Protein AF-A0A395SMN8-F1 (afdb_monomer)

Structure (mmCIF, N/CA/C/O backbone):
data_AF-A0A395SMN8-F1
#
_entry.id   AF-A0A395SMN8-F1
#
loop_
_atom_site.group_PDB
_atom_site.id
_atom_site.type_symbol
_atom_site.label_atom_id
_atom_site.label_alt_id
_atom_site.label_comp_id
_atom_site.label_asym_id
_atom_site.label_entity_id
_atom_site.label_seq_id
_atom_site.pdbx_PDB_ins_code
_atom_site.Cartn_x
_atom_site.Cartn_y
_atom_site.Cartn_z
_atom_site.occupancy
_atom_site.B_iso_or_equiv
_atom_site.auth_seq_id
_atom_site.auth_comp_id
_atom_site.auth_asym_id
_atom_site.auth_atom_id
_atom_site.pdbx_PDB_model_num
ATOM 1 N N . MET A 1 1 ? 4.045 -36.535 -7.912 1.00 36.16 1 MET A N 1
ATOM 2 C CA . MET A 1 1 ? 4.679 -37.706 -8.558 1.00 36.16 1 MET A CA 1
ATOM 3 C C . MET A 1 1 ? 6.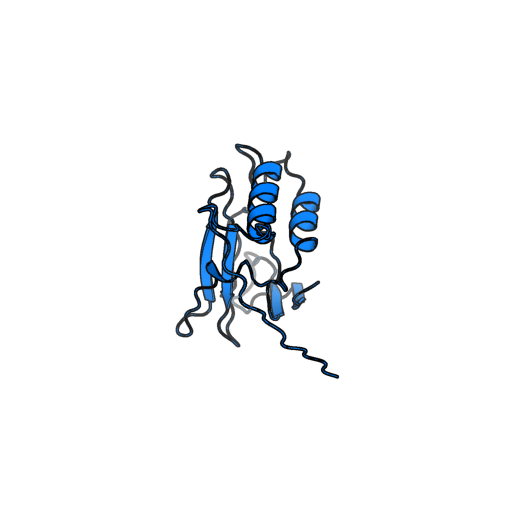012 -37.229 -9.113 1.00 36.16 1 MET A C 1
ATOM 5 O O . MET A 1 1 ? 6.015 -36.260 -9.856 1.00 36.16 1 MET A O 1
ATOM 9 N N . ALA A 1 2 ? 7.117 -37.790 -8.627 1.00 30.45 2 ALA A N 1
ATOM 10 C CA . ALA A 1 2 ? 8.481 -37.320 -8.871 1.00 30.45 2 ALA A CA 1
ATOM 11 C C . ALA A 1 2 ? 9.133 -38.072 -10.036 1.00 30.45 2 ALA A C 1
ATOM 13 O O . ALA A 1 2 ? 8.951 -39.282 -10.121 1.00 30.45 2 ALA A O 1
ATOM 14 N N . ILE A 1 3 ? 9.952 -37.387 -10.841 1.00 33.56 3 ILE A N 1
ATOM 15 C CA . ILE A 1 3 ? 11.075 -37.988 -11.575 1.00 33.56 3 ILE A CA 1
ATOM 16 C C . ILE A 1 3 ? 12.232 -36.983 -11.544 1.00 33.56 3 ILE A C 1
ATOM 18 O O . ILE A 1 3 ? 12.163 -35.923 -12.159 1.00 33.56 3 ILE A O 1
ATOM 22 N N . GLY A 1 4 ? 13.278 -37.319 -10.789 1.00 28.84 4 GLY A N 1
ATOM 23 C CA . GLY A 1 4 ? 14.591 -36.689 -10.869 1.00 28.84 4 GLY A CA 1
ATOM 24 C C . GLY A 1 4 ? 15.522 -37.556 -11.708 1.00 28.84 4 GLY A C 1
ATOM 25 O O . GLY A 1 4 ? 15.478 -38.782 -11.609 1.00 28.84 4 GLY A O 1
ATOM 26 N N . ILE A 1 5 ? 16.371 -36.926 -12.517 1.00 38.44 5 ILE A N 1
ATOM 27 C CA . ILE A 1 5 ? 17.484 -37.593 -13.192 1.00 38.44 5 ILE A CA 1
ATOM 28 C C . ILE A 1 5 ? 18.705 -36.688 -13.025 1.00 38.44 5 ILE A C 1
ATOM 30 O O . ILE A 1 5 ? 18.807 -35.634 -13.646 1.00 38.44 5 ILE A O 1
ATOM 34 N N . PHE A 1 6 ? 19.615 -37.091 -12.138 1.00 39.31 6 PHE A N 1
ATOM 35 C CA . PHE A 1 6 ? 20.973 -36.563 -12.098 1.00 39.31 6 PHE A CA 1
ATOM 36 C C . PHE A 1 6 ? 21.753 -37.163 -13.263 1.00 39.31 6 PHE A C 1
ATOM 38 O O . PHE A 1 6 ? 21.769 -38.381 -13.432 1.00 39.31 6 PHE A O 1
ATOM 45 N N . SER A 1 7 ? 22.445 -36.332 -14.034 1.00 36.44 7 SER A N 1
ATOM 46 C CA . SER A 1 7 ? 23.575 -36.756 -14.861 1.00 36.44 7 SER A CA 1
ATOM 47 C C . SER A 1 7 ? 24.449 -35.541 -15.136 1.00 36.44 7 SER A C 1
ATOM 49 O O . SER A 1 7 ? 24.061 -34.637 -15.865 1.00 36.44 7 SER A O 1
ATOM 51 N N . ASN A 1 8 ? 25.622 -35.520 -14.512 1.00 36.72 8 ASN A N 1
ATOM 52 C CA . ASN A 1 8 ? 26.682 -34.563 -14.786 1.00 36.72 8 ASN A CA 1
ATOM 53 C C . ASN A 1 8 ? 27.813 -35.326 -15.485 1.00 36.72 8 ASN A C 1
ATOM 55 O O . ASN A 1 8 ? 28.261 -36.335 -14.936 1.00 36.72 8 ASN A O 1
ATOM 59 N N . PRO A 1 9 ? 28.335 -34.854 -16.624 1.00 45.59 9 PRO A N 1
ATOM 60 C CA . PRO A 1 9 ? 29.713 -35.115 -16.983 1.00 45.59 9 PRO A CA 1
ATOM 61 C C . PRO A 1 9 ? 30.496 -33.804 -16.903 1.00 45.59 9 PRO A C 1
ATOM 63 O O . PRO A 1 9 ? 30.187 -32.821 -17.574 1.00 45.59 9 PRO A O 1
ATOM 66 N N . ALA A 1 10 ? 31.537 -33.801 -16.073 1.00 42.81 10 ALA A N 1
ATOM 67 C CA . ALA A 1 10 ? 32.547 -32.760 -16.102 1.00 42.81 10 ALA A CA 1
ATOM 68 C C . ALA A 1 10 ? 33.215 -32.751 -17.487 1.00 42.81 10 ALA A C 1
ATOM 70 O O . ALA A 1 10 ? 33.822 -33.743 -17.890 1.00 42.81 10 ALA A O 1
ATOM 71 N N . ILE A 1 11 ? 33.118 -31.628 -18.202 1.00 42.28 11 ILE A N 1
ATOM 72 C CA . ILE A 1 11 ? 33.942 -31.342 -19.377 1.00 42.28 11 ILE A CA 1
ATOM 73 C C . ILE A 1 11 ? 34.798 -30.124 -19.048 1.00 42.28 11 ILE A C 1
ATOM 75 O O . ILE A 1 11 ? 34.302 -29.020 -18.833 1.00 42.28 11 ILE A O 1
ATOM 79 N N . ILE A 1 12 ? 36.105 -30.363 -18.999 1.00 43.50 12 ILE A N 1
ATOM 80 C CA . ILE A 1 12 ? 37.149 -29.345 -18.966 1.00 43.50 12 ILE A CA 1
ATOM 81 C C . ILE A 1 12 ? 37.149 -28.663 -20.337 1.00 43.50 12 ILE A C 1
ATOM 83 O O . ILE A 1 12 ? 37.362 -29.324 -21.352 1.00 43.50 12 ILE A O 1
ATOM 87 N N . SER A 1 13 ? 36.933 -27.350 -20.379 1.00 41.09 13 SER A N 1
ATOM 88 C CA . SER A 1 13 ? 37.191 -26.545 -21.572 1.00 41.09 13 SER A CA 1
ATOM 89 C C . SER A 1 13 ? 37.882 -25.245 -21.177 1.00 41.09 13 SER A C 1
ATOM 91 O O . SER A 1 13 ? 37.365 -24.444 -20.398 1.00 41.09 13 SER A O 1
ATOM 93 N N . HIS A 1 14 ? 39.098 -25.084 -21.694 1.00 47.91 14 HIS A N 1
ATOM 94 C CA . HIS A 1 14 ? 39.869 -23.853 -21.667 1.00 47.91 14 HIS A CA 1
ATOM 95 C C . HIS A 1 14 ? 39.121 -22.758 -22.436 1.00 47.91 14 HIS A C 1
ATOM 97 O O . HIS A 1 14 ? 39.031 -22.836 -23.656 1.00 47.91 14 HIS A O 1
ATOM 103 N N . ASN A 1 15 ? 38.599 -21.757 -21.723 1.00 45.53 15 ASN A N 1
ATOM 104 C CA . ASN A 1 15 ? 38.616 -20.330 -22.074 1.00 45.5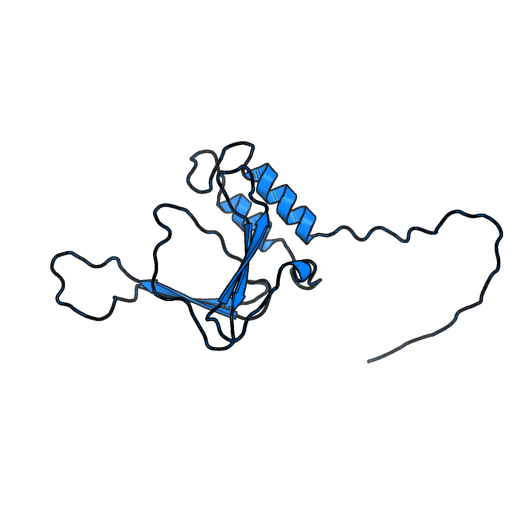3 15 ASN A CA 1
ATOM 105 C C . ASN A 1 15 ? 37.791 -19.556 -21.038 1.00 45.53 15 ASN A C 1
ATOM 107 O O . ASN A 1 15 ? 36.626 -19.859 -20.796 1.00 45.53 15 ASN A O 1
ATOM 111 N N . GLY A 1 16 ? 38.421 -18.572 -20.396 1.00 48.56 16 GLY A N 1
ATOM 112 C CA . GLY A 1 16 ? 37.860 -17.789 -19.295 1.00 48.56 16 GLY A CA 1
ATOM 113 C C . GLY A 1 16 ? 36.789 -16.794 -19.735 1.00 48.56 16 GLY A C 1
ATOM 114 O O . GLY A 1 16 ? 37.030 -15.592 -19.732 1.00 48.56 16 GLY A O 1
ATOM 115 N N . ILE A 1 17 ? 35.598 -17.290 -20.061 1.00 50.06 17 ILE A N 1
ATOM 116 C CA . ILE A 1 17 ? 34.372 -16.490 -20.079 1.00 50.06 17 ILE A CA 1
ATOM 117 C C . ILE A 1 17 ? 33.444 -17.103 -19.027 1.00 50.06 17 ILE A C 1
ATOM 119 O O . ILE A 1 17 ? 33.047 -18.259 -19.186 1.00 50.06 17 ILE A O 1
ATOM 123 N N . PRO A 1 18 ? 33.114 -16.394 -17.931 1.00 46.94 18 PRO A N 1
ATOM 124 C CA . PRO A 1 18 ? 32.121 -16.894 -16.997 1.00 46.94 18 PRO A CA 1
ATOM 125 C C . PRO A 1 18 ? 30.799 -17.061 -17.749 1.00 46.94 18 PRO A C 1
ATOM 127 O O . PRO A 1 18 ? 30.289 -16.120 -18.356 1.00 46.94 18 PRO A O 1
ATOM 130 N N . ASN A 1 19 ? 30.272 -18.283 -17.731 1.00 47.91 19 ASN A N 1
ATOM 131 C CA . ASN A 1 19 ? 28.942 -18.604 -18.221 1.00 47.91 19 ASN A CA 1
ATOM 132 C C . ASN A 1 19 ? 27.933 -17.897 -17.308 1.00 47.91 19 ASN A C 1
ATOM 134 O O . ASN A 1 19 ? 27.527 -18.434 -16.276 1.00 47.91 19 ASN A O 1
ATOM 138 N N . VAL A 1 20 ? 27.602 -16.649 -17.640 1.00 54.31 20 VAL A N 1
ATOM 139 C CA . VAL A 1 20 ? 26.485 -15.940 -17.027 1.00 54.31 20 VAL A CA 1
ATOM 140 C C . VAL A 1 20 ? 25.240 -16.641 -17.553 1.00 54.31 20 VAL A C 1
ATOM 142 O O . VAL A 1 20 ? 24.790 -16.378 -18.668 1.00 54.31 20 VAL A O 1
ATOM 145 N N . GLY A 1 21 ? 24.733 -17.600 -16.771 1.00 52.22 21 GLY A N 1
ATOM 146 C CA . GLY A 1 21 ? 23.423 -18.198 -17.008 1.00 52.22 21 GLY A CA 1
ATOM 147 C C . GLY A 1 21 ? 22.375 -17.096 -17.209 1.00 52.22 21 GLY A C 1
ATOM 148 O O . GLY A 1 21 ? 22.597 -15.966 -16.765 1.00 52.22 21 GLY A O 1
ATOM 149 N N . PRO A 1 22 ? 21.261 -17.375 -17.906 1.00 52.56 22 PRO A N 1
ATOM 150 C CA . PRO A 1 22 ? 20.279 -16.350 -18.236 1.00 52.56 22 PRO A CA 1
ATOM 151 C C . PRO A 1 22 ? 19.918 -15.551 -16.981 1.00 52.56 22 PRO A C 1
ATOM 153 O O . PRO A 1 22 ? 19.458 -16.119 -15.992 1.00 52.56 22 PRO A O 1
ATOM 156 N N . CYS A 1 23 ? 20.177 -14.241 -17.029 1.00 56.69 23 CYS A N 1
ATOM 157 C CA . CYS A 1 23 ? 19.696 -13.269 -16.057 1.00 56.69 23 CYS A CA 1
ATOM 158 C C . CYS A 1 23 ? 18.174 -13.432 -15.996 1.00 56.69 23 CYS A C 1
ATOM 160 O O . CYS A 1 23 ? 17.459 -12.989 -16.898 1.00 56.69 23 CYS A O 1
ATOM 162 N N . GLN A 1 24 ? 17.674 -14.162 -14.996 1.00 62.31 24 GLN A N 1
ATOM 163 C CA . GLN A 1 24 ? 16.249 -14.169 -14.713 1.00 62.31 24 GLN A CA 1
ATOM 164 C C . GLN A 1 24 ? 15.885 -12.728 -14.376 1.00 62.31 24 GLN A C 1
ATOM 166 O O . GLN A 1 24 ? 16.414 -12.167 -13.417 1.00 62.31 24 GLN A O 1
ATOM 171 N N . ARG A 1 25 ? 15.032 -12.117 -15.203 1.00 78.12 25 ARG A N 1
ATOM 172 C CA . ARG A 1 25 ? 14.534 -10.774 -14.920 1.00 78.12 25 ARG A CA 1
ATOM 173 C C . ARG A 1 25 ? 13.797 -10.803 -13.591 1.00 78.12 25 ARG A C 1
ATOM 175 O O . ARG A 1 25 ? 12.966 -11.679 -13.348 1.00 78.12 25 ARG A O 1
ATOM 182 N N . ASP A 1 26 ? 14.131 -9.837 -12.756 1.00 90.94 26 ASP A N 1
ATOM 183 C CA . ASP A 1 26 ? 13.427 -9.577 -11.519 1.00 90.94 26 ASP A CA 1
ATOM 184 C C . ASP A 1 26 ? 12.109 -8.863 -11.849 1.00 90.94 26 ASP A C 1
ATOM 186 O O . ASP A 1 26 ? 12.091 -7.678 -12.179 1.00 90.94 26 ASP A O 1
ATOM 190 N N . ARG A 1 27 ? 11.014 -9.623 -11.851 1.00 94.00 27 ARG A N 1
ATOM 191 C CA . ARG A 1 27 ? 9.650 -9.170 -12.130 1.00 94.00 27 ARG A CA 1
ATOM 192 C C . ARG A 1 27 ? 9.163 -8.187 -11.071 1.00 94.00 27 ARG A C 1
ATOM 194 O O . ARG A 1 27 ? 8.330 -7.341 -11.392 1.00 94.00 27 ARG A O 1
ATOM 201 N N . PHE A 1 28 ? 9.663 -8.284 -9.836 1.00 96.19 28 PHE A N 1
ATOM 202 C CA . PHE A 1 28 ? 9.347 -7.301 -8.806 1.00 96.19 28 PHE A CA 1
ATOM 203 C C . PHE A 1 28 ? 9.992 -5.958 -9.135 1.00 96.19 28 PHE A C 1
ATOM 205 O O . PHE A 1 28 ? 9.302 -4.947 -9.153 1.00 96.19 28 PHE A O 1
ATOM 212 N N . GLU A 1 29 ? 11.281 -5.945 -9.472 1.00 95.56 29 GLU A N 1
ATOM 213 C CA . GLU A 1 29 ? 11.963 -4.710 -9.889 1.00 95.56 29 GLU A CA 1
ATOM 214 C C . GLU A 1 29 ? 11.345 -4.131 -11.173 1.00 95.56 29 GLU A C 1
ATOM 216 O O . GLU A 1 29 ? 11.180 -2.919 -11.296 1.00 95.56 29 GLU A O 1
ATOM 221 N N . GLU A 1 30 ? 10.920 -4.983 -12.114 1.00 95.88 30 GLU A N 1
ATOM 222 C CA . GLU A 1 30 ? 10.170 -4.542 -13.296 1.00 95.88 30 GLU A CA 1
ATOM 223 C C . GLU A 1 30 ? 8.855 -3.846 -12.909 1.00 95.88 30 GLU A C 1
ATOM 225 O O . GLU A 1 30 ? 8.540 -2.787 -13.455 1.00 95.88 30 GLU A O 1
ATOM 230 N N . LEU A 1 31 ? 8.104 -4.386 -11.940 1.00 96.25 31 LEU A N 1
ATOM 231 C CA . LEU A 1 31 ? 6.912 -3.727 -11.404 1.00 96.25 31 LEU A CA 1
ATOM 232 C C . LEU A 1 31 ? 7.253 -2.363 -10.786 1.00 96.25 31 LEU A C 1
ATOM 234 O O . LEU A 1 31 ? 6.561 -1.389 -11.075 1.00 96.25 31 LEU A O 1
ATOM 238 N N . VAL A 1 32 ? 8.305 -2.282 -9.962 1.00 96.00 32 VAL A N 1
ATOM 239 C CA . VAL A 1 32 ? 8.741 -1.030 -9.314 1.00 96.00 32 VAL A CA 1
ATOM 240 C C . VAL A 1 32 ? 9.001 0.051 -10.366 1.00 96.00 32 VAL A C 1
ATOM 242 O O . VAL A 1 32 ? 8.467 1.157 -10.261 1.00 96.00 32 VAL A O 1
ATOM 245 N N . VAL A 1 33 ? 9.756 -0.283 -11.419 1.00 95.56 33 VAL A N 1
ATOM 246 C CA . VAL A 1 33 ? 10.050 0.640 -12.527 1.00 95.56 33 VAL A CA 1
ATOM 247 C C . VAL A 1 33 ? 8.769 1.062 -13.245 1.00 95.56 33 VAL A C 1
ATOM 249 O O . VAL A 1 33 ? 8.544 2.253 -13.440 1.00 95.56 33 VAL A O 1
ATOM 252 N N . ARG A 1 34 ? 7.879 0.118 -13.576 1.00 95.88 34 ARG A N 1
ATOM 253 C CA . ARG A 1 34 ? 6.623 0.430 -14.278 1.00 95.88 34 ARG A CA 1
ATOM 254 C C . ARG A 1 34 ? 5.688 1.323 -13.465 1.00 95.88 34 ARG A C 1
ATOM 256 O O . ARG A 1 34 ? 5.049 2.196 -14.045 1.00 95.88 34 ARG A O 1
ATOM 263 N N . LEU A 1 35 ? 5.606 1.125 -12.148 1.00 95.38 35 LEU A N 1
ATOM 264 C CA . LEU A 1 35 ? 4.829 1.993 -11.257 1.00 95.38 35 LEU A CA 1
ATOM 265 C C . LEU A 1 35 ? 5.406 3.412 -11.234 1.00 95.38 35 LEU A C 1
ATOM 267 O O . LEU A 1 35 ? 4.658 4.383 -11.321 1.00 95.38 35 LEU A O 1
ATOM 271 N N . LYS A 1 36 ? 6.734 3.540 -11.161 1.00 93.50 36 LYS A N 1
ATOM 272 C CA . LYS A 1 36 ? 7.419 4.836 -11.186 1.00 93.50 36 LYS A CA 1
ATOM 273 C C . LYS A 1 36 ? 7.213 5.573 -12.507 1.00 93.50 36 LYS A C 1
ATOM 275 O O . LYS A 1 36 ? 6.908 6.762 -12.488 1.00 93.50 36 LYS A O 1
ATOM 280 N N . ASP A 1 37 ? 7.324 4.868 -13.628 1.00 93.75 37 ASP A N 1
ATOM 281 C CA . ASP A 1 37 ? 7.091 5.436 -14.957 1.00 93.75 37 ASP A CA 1
ATOM 282 C C . ASP A 1 37 ? 5.638 5.901 -15.121 1.00 93.75 37 ASP A C 1
ATOM 284 O O . ASP A 1 37 ? 5.396 6.998 -15.623 1.00 93.75 37 ASP A O 1
ATOM 288 N N . ALA A 1 38 ? 4.674 5.107 -14.645 1.00 93.38 38 ALA A N 1
ATOM 289 C CA . ALA A 1 38 ? 3.252 5.450 -14.679 1.00 93.38 38 ALA A CA 1
ATOM 290 C C . ALA A 1 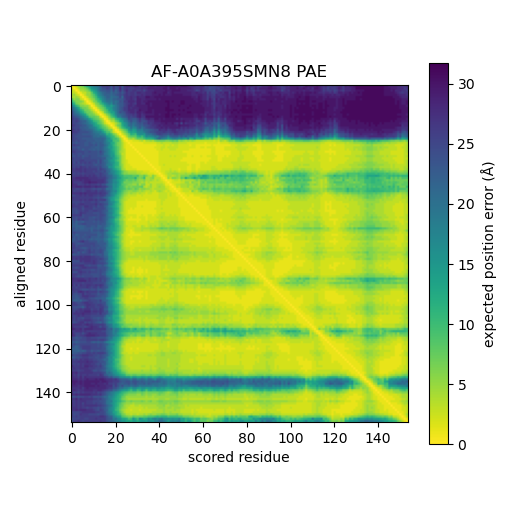38 ? 2.908 6.675 -13.812 1.00 93.38 38 ALA A C 1
ATOM 292 O O . ALA A 1 38 ? 2.040 7.461 -14.178 1.00 93.38 38 ALA A O 1
ATOM 293 N N . LEU A 1 39 ? 3.607 6.864 -12.689 1.00 92.94 39 LEU A N 1
ATOM 294 C CA . LEU A 1 39 ? 3.484 8.052 -11.835 1.00 92.94 39 LEU A CA 1
ATOM 295 C C . LEU A 1 39 ? 4.253 9.269 -12.377 1.00 92.94 39 LEU A C 1
ATOM 297 O O . LEU A 1 39 ? 4.106 10.378 -11.860 1.00 92.94 39 LEU A O 1
ATOM 301 N N . GLY A 1 40 ? 5.098 9.083 -13.390 1.00 90.94 40 GLY A N 1
ATOM 302 C CA . GLY A 1 40 ? 5.869 10.155 -14.002 1.00 90.94 40 GLY A CA 1
ATOM 303 C C . GLY A 1 40 ? 6.809 10.888 -13.027 1.00 90.94 40 GLY A C 1
ATOM 304 O O . GLY A 1 40 ? 7.077 10.436 -11.912 1.00 90.94 40 GLY A O 1
ATOM 305 N N . PRO A 1 41 ? 7.349 12.051 -13.424 1.00 88.06 41 PRO A N 1
ATOM 306 C CA . PRO A 1 41 ? 8.382 12.753 -12.660 1.00 88.06 41 PRO A CA 1
ATOM 307 C C . PRO A 1 41 ? 7.862 13.520 -11.436 1.00 88.06 41 PRO A C 1
ATOM 309 O O . PRO A 1 41 ? 8.665 13.927 -10.599 1.00 88.06 41 PRO A O 1
ATOM 312 N N . SER A 1 42 ? 6.554 13.773 -11.333 1.00 83.44 42 SER A N 1
ATOM 313 C CA . SER A 1 42 ? 6.011 14.662 -10.297 1.00 83.44 42 SER A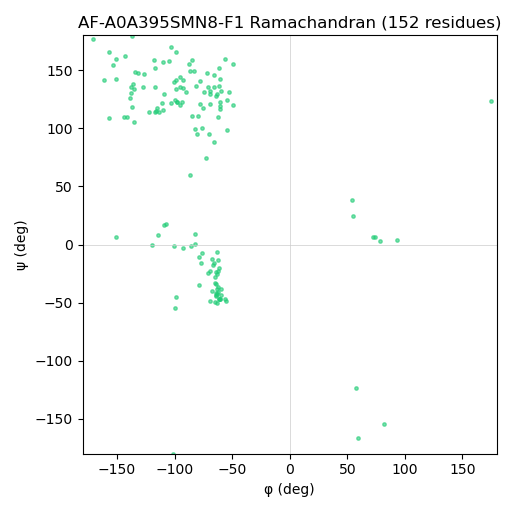 CA 1
ATOM 314 C C . SER A 1 42 ? 4.590 14.343 -9.839 1.00 83.44 42 SER A C 1
ATOM 316 O O . SER A 1 42 ? 4.030 15.130 -9.069 1.00 83.44 42 SER A O 1
ATOM 318 N N . SER A 1 43 ? 3.990 13.244 -10.294 1.00 86.00 43 SER A N 1
ATOM 319 C CA . SER A 1 43 ? 2.587 12.950 -10.007 1.00 86.00 43 SER A CA 1
ATOM 320 C C . SER A 1 43 ? 2.466 12.037 -8.785 1.00 86.00 43 SER A C 1
ATOM 322 O O . SER A 1 43 ? 3.238 11.096 -8.593 1.00 86.00 43 SER A O 1
ATOM 324 N N . GLY A 1 44 ? 1.532 12.367 -7.897 1.00 86.38 44 GLY A N 1
ATOM 325 C CA . GLY A 1 44 ? 1.146 11.518 -6.774 1.00 86.38 44 GLY A CA 1
ATOM 326 C C . GLY A 1 44 ? -0.177 10.828 -7.082 1.00 86.38 44 GLY A C 1
ATOM 327 O O . GLY A 1 44 ? -0.875 11.206 -8.014 1.00 86.38 44 GLY A O 1
ATOM 328 N N . LEU A 1 45 ? -0.582 9.865 -6.256 1.00 84.81 45 LEU A N 1
ATOM 329 C CA . LEU A 1 45 ? -1.845 9.140 -6.462 1.00 84.81 45 LEU A CA 1
ATOM 330 C C . LEU A 1 45 ? -3.108 10.028 -6.386 1.00 84.81 45 LEU A C 1
ATOM 332 O O . LEU A 1 45 ? -4.187 9.580 -6.745 1.00 84.81 45 LEU A O 1
ATOM 336 N N . THR A 1 46 ? -2.998 11.263 -5.886 1.00 83.62 46 THR A N 1
ATOM 337 C CA . THR A 1 46 ? -4.080 12.267 -5.862 1.00 83.62 46 THR A CA 1
ATOM 338 C C . THR A 1 46 ? -4.076 13.190 -7.081 1.00 83.62 46 THR A C 1
ATOM 340 O O . THR A 1 46 ? -4.888 14.109 -7.136 1.00 83.62 46 THR A O 1
ATOM 343 N N . SER A 1 47 ? -3.103 13.059 -7.982 1.00 84.81 47 SER A N 1
ATOM 344 C CA . SER A 1 47 ? -2.966 13.960 -9.122 1.00 84.81 47 SER A CA 1
ATOM 345 C C . SER A 1 47 ? -3.975 13.606 -10.219 1.00 84.81 47 SER A C 1
ATOM 347 O O . SER A 1 47 ? -4.214 12.433 -10.485 1.00 84.81 47 SER A O 1
ATOM 349 N N . GLU A 1 48 ? -4.558 14.621 -10.866 1.00 85.12 48 GLU A N 1
ATOM 350 C CA . GLU A 1 48 ? -5.601 14.443 -11.894 1.00 85.12 48 GLU A CA 1
ATOM 351 C C . GLU A 1 48 ? -5.108 13.696 -13.144 1.00 85.12 48 GLU A C 1
ATOM 353 O O . GLU A 1 48 ? -5.903 13.101 -13.865 1.00 85.12 48 GLU A O 1
ATOM 358 N N . ASP A 1 49 ? -3.801 13.730 -13.403 1.00 84.19 49 ASP A N 1
ATOM 359 C CA . ASP A 1 49 ? -3.136 13.068 -14.526 1.00 84.19 49 ASP A CA 1
ATOM 360 C C . ASP A 1 49 ? -2.758 11.605 -14.245 1.00 84.19 49 ASP A C 1
ATOM 362 O O . ASP A 1 49 ? -2.213 10.940 -15.126 1.00 84.19 49 ASP A O 1
ATOM 366 N N . VAL A 1 50 ? -3.035 11.091 -13.041 1.00 88.75 50 VAL A N 1
ATOM 367 C CA . VAL A 1 50 ? -2.713 9.711 -12.666 1.00 88.75 50 VAL A CA 1
ATOM 368 C C . VAL A 1 50 ? -3.910 8.795 -12.880 1.00 88.75 50 VAL A C 1
ATOM 370 O O . VAL A 1 50 ? -4.956 8.938 -12.251 1.00 88.75 50 VAL A O 1
ATOM 373 N N . ASP A 1 51 ? -3.710 7.790 -13.729 1.00 91.00 51 ASP A N 1
ATOM 374 C CA . ASP A 1 51 ? -4.649 6.690 -13.922 1.00 91.00 51 ASP A CA 1
ATOM 375 C C . ASP A 1 51 ? -4.471 5.645 -12.805 1.00 91.00 51 ASP A C 1
ATOM 377 O O . ASP A 1 51 ? -3.592 4.777 -12.849 1.00 91.00 51 ASP A O 1
ATOM 381 N N . VAL A 1 52 ? -5.292 5.769 -11.759 1.00 91.25 52 VAL A N 1
ATOM 382 C CA . VAL A 1 52 ? -5.279 4.865 -10.598 1.00 91.25 52 VAL A CA 1
ATOM 383 C C . VAL A 1 52 ? -5.666 3.437 -10.996 1.00 91.25 52 VAL A C 1
ATOM 385 O O . VAL A 1 52 ? -5.090 2.491 -10.455 1.00 91.25 52 VAL A O 1
ATOM 388 N N . ASP A 1 53 ? -6.564 3.270 -11.970 1.00 92.56 53 ASP A N 1
ATOM 389 C CA . ASP A 1 53 ? -6.992 1.953 -12.451 1.00 92.56 53 ASP A CA 1
ATOM 390 C C . ASP A 1 53 ? -5.837 1.245 -13.173 1.00 92.56 53 ASP A C 1
ATOM 392 O O . ASP A 1 53 ? -5.605 0.052 -12.971 1.00 92.56 53 ASP A O 1
ATOM 396 N N . TYR A 1 54 ? -5.045 1.978 -13.960 1.00 94.94 54 TYR A N 1
ATOM 397 C CA . TYR A 1 54 ? -3.841 1.430 -14.585 1.00 94.94 54 TYR A CA 1
ATOM 398 C C . TYR A 1 54 ? -2.786 1.009 -13.552 1.00 94.94 54 TYR A C 1
ATOM 400 O O . TYR A 1 54 ? -2.196 -0.067 -13.669 1.00 94.94 54 TYR A O 1
ATOM 408 N N . LEU A 1 55 ? -2.561 1.809 -12.504 1.00 94.94 55 LEU A N 1
ATOM 409 C CA . LEU A 1 55 ? -1.651 1.434 -11.412 1.00 94.94 55 LEU A CA 1
ATOM 410 C C . LEU A 1 55 ? -2.134 0.181 -10.676 1.00 94.94 55 LEU A C 1
ATOM 412 O O . LEU A 1 55 ? -1.328 -0.702 -10.369 1.00 94.94 55 LEU A O 1
ATOM 416 N N . GLN A 1 56 ? -3.441 0.076 -10.434 1.00 94.06 56 GLN A N 1
ATOM 417 C CA . GLN A 1 56 ? -4.047 -1.117 -9.857 1.00 94.06 56 GLN A CA 1
ATOM 418 C C . GLN A 1 56 ? -3.814 -2.341 -10.756 1.00 94.06 56 GLN A C 1
ATOM 420 O O . GLN A 1 56 ? -3.321 -3.356 -10.268 1.00 94.06 56 GLN A O 1
ATOM 425 N N . GLN A 1 57 ? -4.032 -2.228 -12.071 1.00 95.69 57 GLN A N 1
ATOM 426 C CA . GLN A 1 57 ? -3.765 -3.310 -13.030 1.00 95.69 57 GLN A CA 1
ATOM 427 C C . GLN A 1 57 ? -2.293 -3.747 -13.048 1.00 95.69 57 GLN A C 1
ATOM 429 O O . GLN A 1 57 ? -2.001 -4.940 -13.169 1.00 95.69 57 GLN A O 1
ATOM 434 N N . LEU A 1 58 ? -1.347 -2.806 -12.917 1.00 96.06 58 LEU A N 1
ATOM 435 C CA . LEU A 1 58 ? 0.078 -3.130 -12.796 1.00 96.06 58 LEU A CA 1
ATOM 436 C C . LEU A 1 58 ? 0.350 -3.979 -11.552 1.00 96.06 58 LEU A C 1
ATOM 438 O O . LEU A 1 58 ? 1.045 -4.992 -11.643 1.00 96.06 58 LEU A O 1
ATOM 442 N N . MET A 1 59 ? -0.204 -3.583 -10.402 1.00 95.19 59 MET A N 1
ATOM 443 C CA . MET A 1 59 ? -0.060 -4.339 -9.159 1.00 95.19 59 MET A CA 1
ATOM 444 C C . MET A 1 59 ? -0.734 -5.713 -9.270 1.00 95.19 59 MET A C 1
ATOM 446 O O . MET A 1 59 ? -0.107 -6.731 -8.977 1.00 95.19 59 MET A O 1
ATOM 450 N N . GLU A 1 60 ? -1.981 -5.786 -9.729 1.00 93.62 60 GLU A N 1
ATOM 451 C CA . GLU A 1 60 ? -2.729 -7.037 -9.911 1.00 93.62 60 GLU A CA 1
ATOM 452 C C . GLU A 1 60 ? -1.988 -8.020 -10.827 1.00 93.62 60 GLU A C 1
ATOM 454 O O . GLU A 1 60 ? -1.784 -9.172 -10.440 1.00 93.62 60 GLU A O 1
ATOM 459 N N . GLY A 1 61 ? -1.480 -7.549 -11.970 1.00 93.81 61 GLY A N 1
ATOM 460 C CA . GLY A 1 61 ? -0.768 -8.365 -12.958 1.00 93.81 61 GLY A CA 1
ATOM 461 C C . GLY A 1 61 ? 0.593 -8.911 -12.507 1.00 93.81 61 GLY A C 1
ATOM 462 O O . GLY A 1 61 ? 1.156 -9.787 -13.174 1.00 93.81 61 GLY A O 1
ATOM 463 N N . TYR A 1 62 ? 1.140 -8.427 -11.390 1.00 94.44 62 TYR A N 1
ATOM 464 C CA . TYR A 1 62 ? 2.343 -8.998 -10.797 1.00 94.44 62 TYR A CA 1
ATOM 465 C C . TYR A 1 62 ? 2.033 -10.288 -10.024 1.00 94.44 62 TYR A C 1
ATOM 467 O O . TYR A 1 62 ? 1.277 -10.303 -9.050 1.00 94.44 62 TYR A O 1
ATOM 475 N N . ASP A 1 63 ? 2.678 -11.373 -10.446 1.00 93.19 63 ASP A N 1
ATOM 476 C CA . ASP A 1 63 ? 2.638 -12.679 -9.795 1.00 93.19 63 ASP A CA 1
ATOM 477 C C . ASP A 1 63 ? 3.686 -12.735 -8.679 1.00 93.19 63 ASP A C 1
ATOM 479 O O . ASP A 1 63 ? 4.885 -12.765 -8.941 1.00 93.19 63 ASP A O 1
ATOM 483 N N . SER A 1 64 ? 3.224 -12.758 -7.429 1.00 93.50 64 SER A N 1
ATOM 484 C CA . SER A 1 64 ? 4.085 -12.716 -6.245 1.00 93.50 64 SER A CA 1
ATOM 485 C C . SER A 1 64 ? 4.684 -14.071 -5.847 1.00 93.50 64 SER A C 1
ATOM 487 O O . SER A 1 64 ? 5.403 -14.138 -4.842 1.00 93.50 64 SER A O 1
ATOM 489 N N . SER A 1 65 ? 4.397 -15.148 -6.592 1.00 91.38 65 SER A N 1
ATOM 490 C CA . SER A 1 65 ? 4.782 -16.521 -6.229 1.00 91.38 65 SER A CA 1
ATOM 491 C C . SER A 1 65 ? 6.287 -16.797 -6.305 1.00 91.38 65 SER A C 1
ATOM 493 O O . SER A 1 65 ? 6.786 -17.677 -5.598 1.00 91.38 65 SER A O 1
ATOM 495 N N . ASP A 1 66 ? 7.030 -16.017 -7.094 1.00 90.12 66 ASP A N 1
ATOM 496 C CA . ASP A 1 66 ? 8.491 -16.114 -7.201 1.00 90.12 66 ASP A CA 1
ATOM 497 C C . ASP A 1 66 ? 9.242 -15.508 -5.997 1.00 90.12 66 ASP A C 1
ATOM 499 O O . ASP A 1 66 ? 10.451 -15.697 -5.859 1.00 90.12 66 ASP A O 1
ATOM 503 N N . ASN A 1 67 ? 8.522 -14.844 -5.082 1.00 93.06 67 ASN A N 1
ATOM 504 C CA . ASN A 1 67 ? 9.037 -14.228 -3.856 1.00 93.06 67 ASN A CA 1
ATOM 505 C C . ASN A 1 67 ? 10.181 -13.220 -4.066 1.00 93.06 67 ASN A C 1
ATOM 507 O O . ASN A 1 67 ? 10.951 -12.970 -3.132 1.00 93.06 67 ASN A O 1
ATOM 511 N N . GLN A 1 68 ? 10.304 -12.595 -5.239 1.00 95.12 68 GLN A N 1
ATOM 512 C CA . GLN A 1 68 ? 11.385 -11.631 -5.495 1.00 95.12 68 GLN A CA 1
ATOM 513 C C . GLN A 1 68 ? 11.316 -10.390 -4.579 1.00 95.12 68 GLN A C 1
ATOM 515 O O . GLN A 1 68 ? 12.347 -9.828 -4.201 1.00 95.12 68 GLN A O 1
ATOM 520 N N . TRP A 1 69 ? 10.117 -10.068 -4.083 1.00 96.50 69 TRP A N 1
ATOM 521 C CA . TRP A 1 69 ? 9.841 -9.049 -3.061 1.00 96.50 69 TRP A CA 1
ATOM 522 C C . TRP A 1 69 ? 10.424 -9.361 -1.667 1.00 96.50 69 TRP A C 1
ATOM 524 O O . TRP A 1 69 ? 10.519 -8.471 -0.820 1.00 96.50 69 TRP A O 1
ATOM 534 N N . SER A 1 70 ? 10.827 -10.609 -1.393 1.00 96.56 70 SER A N 1
ATOM 535 C CA . SER A 1 70 ? 11.236 -11.059 -0.049 1.00 96.56 70 SER A CA 1
ATOM 536 C C . SER A 1 70 ? 12.458 -10.336 0.521 1.00 96.56 70 SER A C 1
ATOM 538 O O . SER A 1 70 ? 12.591 -10.250 1.742 1.00 96.56 70 SER A O 1
ATOM 540 N N . ARG A 1 71 ? 13.314 -9.744 -0.324 1.00 96.75 71 ARG A N 1
ATOM 541 C CA . ARG A 1 71 ? 14.466 -8.939 0.124 1.00 96.75 71 ARG A CA 1
ATOM 542 C C . ARG A 1 71 ? 14.067 -7.706 0.946 1.00 96.75 71 ARG A C 1
ATOM 544 O O . ARG A 1 71 ? 14.894 -7.193 1.686 1.00 96.75 71 ARG A O 1
ATOM 551 N N . TYR A 1 72 ? 12.816 -7.258 0.828 1.00 98.06 72 TYR A N 1
ATOM 552 C CA . TYR A 1 72 ? 12.246 -6.142 1.587 1.00 98.06 72 TYR A CA 1
ATOM 553 C C . TYR A 1 72 ? 11.383 -6.606 2.773 1.00 98.06 72 TYR A C 1
ATOM 555 O O . TYR A 1 72 ? 10.841 -5.784 3.507 1.00 98.06 72 TYR A O 1
ATOM 563 N N . ALA A 1 73 ? 11.217 -7.915 2.982 1.00 97.50 73 ALA A N 1
ATOM 564 C CA . ALA A 1 73 ? 10.288 -8.474 3.961 1.00 97.50 73 ALA A CA 1
ATOM 565 C C . ALA A 1 73 ? 10.905 -8.596 5.369 1.00 97.50 73 ALA A C 1
ATOM 567 O O . ALA A 1 73 ? 10.976 -9.683 5.946 1.00 97.50 73 ALA A O 1
ATOM 568 N N . PHE A 1 74 ? 11.335 -7.475 5.952 1.00 97.88 74 PHE A N 1
ATOM 569 C CA . PHE A 1 74 ? 11.903 -7.458 7.303 1.00 97.88 74 PHE A CA 1
ATOM 570 C C . PHE A 1 74 ? 10.796 -7.433 8.364 1.00 97.88 74 PHE A C 1
ATOM 572 O O . PHE A 1 74 ? 10.212 -6.389 8.645 1.00 97.88 74 PHE A O 1
ATOM 579 N N . GLY A 1 75 ? 10.478 -8.589 8.947 1.00 97.00 75 GLY A N 1
ATOM 580 C CA . GLY A 1 75 ? 9.480 -8.718 10.015 1.00 97.00 75 GLY A CA 1
ATOM 581 C C . GLY A 1 75 ? 10.044 -8.497 11.424 1.00 97.00 75 GLY A C 1
ATOM 582 O O . GLY A 1 75 ? 11.222 -8.731 11.678 1.00 97.00 75 GLY A O 1
ATOM 583 N N . ASP A 1 76 ? 9.172 -8.102 12.356 1.00 96.94 76 ASP A N 1
ATOM 584 C CA . ASP A 1 76 ? 9.467 -8.002 13.792 1.00 96.94 76 ASP A CA 1
ATOM 585 C C . ASP A 1 76 ? 8.229 -8.414 14.604 1.00 96.94 76 ASP A C 1
ATOM 587 O O . ASP A 1 76 ? 7.229 -7.690 14.659 1.00 96.94 76 ASP A O 1
ATOM 591 N N . SER A 1 77 ? 8.302 -9.576 15.261 1.00 94.69 77 SER A N 1
ATOM 592 C CA . SER A 1 77 ? 7.187 -10.160 16.017 1.00 94.69 77 SER A CA 1
ATOM 593 C C . SER A 1 77 ? 6.789 -9.358 17.259 1.00 94.69 77 SER A C 1
ATOM 595 O O . SER A 1 77 ? 5.683 -9.536 17.780 1.00 94.69 77 SER A O 1
ATOM 597 N N . SER A 1 78 ? 7.652 -8.464 17.752 1.00 95.56 78 SER A N 1
ATOM 598 C CA . SER A 1 78 ? 7.314 -7.575 18.869 1.00 95.56 78 SER A CA 1
ATOM 599 C C . SER A 1 78 ? 6.302 -6.498 18.454 1.00 95.56 78 SER A C 1
ATOM 601 O O . SER A 1 78 ? 5.493 -6.051 19.269 1.00 95.56 78 SER A O 1
ATOM 603 N N . ARG A 1 79 ? 6.246 -6.154 17.162 1.00 95.50 79 ARG A N 1
ATOM 604 C CA . ARG A 1 79 ? 5.395 -5.093 16.604 1.00 95.50 79 ARG A CA 1
ATOM 605 C C . ARG A 1 79 ? 4.114 -5.653 15.984 1.00 95.50 79 ARG A C 1
ATOM 607 O O . ARG A 1 79 ? 3.988 -6.862 15.781 1.00 95.50 79 ARG A O 1
ATOM 614 N N . GLY A 1 80 ? 3.138 -4.777 15.722 1.00 96.31 80 GLY A N 1
ATOM 615 C CA . GLY A 1 80 ? 1.936 -5.107 14.939 1.00 96.31 80 GLY A CA 1
ATOM 616 C C . GLY A 1 80 ? 2.297 -5.480 13.502 1.00 96.31 80 GLY A C 1
ATOM 617 O O . GLY A 1 80 ? 1.933 -6.544 13.013 1.00 96.31 80 GLY A O 1
ATOM 618 N N . TYR A 1 81 ? 3.089 -4.613 12.877 1.00 97.94 81 TYR A N 1
ATOM 619 C CA . TYR A 1 81 ? 3.661 -4.792 11.552 1.00 97.94 81 TYR A CA 1
ATOM 620 C C . TYR A 1 81 ? 4.916 -3.921 11.394 1.00 97.94 81 TYR A C 1
ATOM 622 O O . TYR A 1 81 ? 5.155 -3.003 12.191 1.00 97.94 81 TYR A O 1
ATOM 630 N N . THR A 1 82 ? 5.711 -4.193 10.363 1.00 98.06 82 THR A N 1
ATOM 631 C CA . THR A 1 82 ? 6.824 -3.342 9.915 1.00 98.06 82 THR A CA 1
ATOM 632 C C . THR A 1 82 ? 6.499 -2.689 8.574 1.00 98.06 82 THR A C 1
ATOM 634 O O . THR A 1 82 ? 5.653 -3.174 7.826 1.00 98.06 82 THR A O 1
ATOM 637 N N . ARG A 1 83 ? 7.162 -1.567 8.276 1.00 98.06 83 ARG A N 1
ATOM 638 C CA . ARG A 1 83 ? 7.049 -0.825 7.013 1.00 98.06 83 ARG A CA 1
ATOM 639 C C . ARG A 1 83 ? 8.442 -0.736 6.411 1.00 98.06 83 ARG A C 1
ATOM 641 O O . ARG A 1 83 ? 9.307 -0.100 7.007 1.00 98.06 83 ARG A O 1
ATOM 648 N N . ASN A 1 84 ? 8.648 -1.376 5.271 1.00 98.25 84 ASN A N 1
ATOM 649 C CA . ASN A 1 84 ? 9.963 -1.523 4.661 1.00 98.25 84 ASN A CA 1
ATOM 650 C C . ASN A 1 84 ? 9.965 -0.778 3.331 1.00 98.25 84 ASN A C 1
ATOM 652 O O . ASN A 1 84 ? 9.161 -1.091 2.454 1.00 98.25 84 ASN A O 1
ATOM 656 N N . LEU A 1 85 ? 10.813 0.243 3.215 1.00 97.69 85 LEU A N 1
ATOM 657 C CA . LEU A 1 85 ? 10.907 1.065 2.012 1.00 97.69 85 LEU A CA 1
ATOM 658 C C . LEU A 1 85 ? 11.504 0.253 0.859 1.00 97.69 85 LEU A C 1
ATOM 660 O O . LEU A 1 85 ? 12.547 -0.376 1.029 1.00 97.69 85 LEU A O 1
ATOM 664 N N . VAL A 1 86 ? 10.824 0.280 -0.286 1.00 97.31 86 VAL A N 1
ATOM 665 C CA . VAL A 1 86 ? 11.293 -0.308 -1.546 1.00 97.31 86 VAL A CA 1
ATOM 666 C C . VAL A 1 86 ? 11.870 0.787 -2.436 1.00 97.31 86 VAL A C 1
ATOM 668 O O . VAL A 1 86 ? 13.025 0.695 -2.835 1.00 97.31 86 VAL A O 1
ATOM 671 N N . ASP A 1 87 ? 11.081 1.832 -2.701 1.00 95.56 87 ASP A N 1
ATOM 672 C CA . ASP A 1 87 ? 11.450 2.960 -3.563 1.00 95.56 87 ASP A CA 1
ATOM 673 C C . ASP A 1 87 ? 10.722 4.239 -3.104 1.00 95.56 87 ASP A C 1
ATOM 675 O O . ASP A 1 87 ? 9.558 4.192 -2.695 1.00 95.56 87 ASP A O 1
ATOM 679 N N . GLU A 1 88 ? 11.405 5.384 -3.175 1.00 92.31 88 GLU A N 1
ATOM 680 C CA . GLU A 1 88 ? 10.856 6.722 -2.861 1.00 92.31 88 GLU A CA 1
ATOM 681 C C . GLU A 1 88 ? 10.076 7.337 -4.044 1.00 92.31 88 GLU A C 1
ATOM 683 O O . GLU A 1 88 ? 9.729 8.524 -4.053 1.00 92.31 88 GLU A O 1
ATOM 688 N N . GLY A 1 89 ? 9.841 6.544 -5.091 1.00 88.12 89 GLY A N 1
ATOM 689 C CA . GLY A 1 89 ? 9.133 6.926 -6.299 1.00 88.12 89 GLY A CA 1
ATOM 690 C C . GLY A 1 89 ? 9.785 8.121 -6.983 1.00 88.12 89 GLY A C 1
ATOM 691 O O . GLY A 1 89 ? 10.965 8.130 -7.346 1.00 88.12 89 GLY A O 1
ATOM 692 N N . ASN A 1 90 ? 8.965 9.148 -7.165 1.00 85.38 90 ASN A N 1
ATOM 693 C CA . ASN A 1 90 ? 9.298 10.443 -7.750 1.00 85.38 90 ASN A CA 1
ATOM 694 C C . ASN A 1 90 ? 9.312 11.575 -6.697 1.00 85.38 90 ASN A C 1
ATOM 696 O O . ASN A 1 90 ? 9.200 12.751 -7.037 1.00 85.38 90 ASN A O 1
ATOM 700 N N . GLY A 1 91 ? 9.382 11.233 -5.404 1.00 87.56 91 GLY A N 1
ATOM 701 C CA . GLY A 1 91 ? 9.275 12.191 -4.298 1.00 87.56 91 GLY A CA 1
ATOM 702 C C . GLY A 1 91 ? 7.842 12.632 -3.966 1.00 87.56 91 GLY A C 1
ATOM 703 O O . GLY A 1 91 ? 7.648 13.481 -3.093 1.00 87.56 91 GLY A O 1
ATOM 704 N N . LYS A 1 92 ? 6.826 12.074 -4.640 1.00 88.94 92 LYS A N 1
ATOM 705 C CA . LYS A 1 92 ? 5.389 12.284 -4.361 1.00 88.94 92 LYS A CA 1
ATOM 706 C C . LYS A 1 92 ? 4.641 10.998 -4.008 1.00 88.94 92 LYS A C 1
ATOM 708 O O . LYS A 1 92 ? 3.447 11.040 -3.719 1.00 88.94 92 LYS A O 1
ATOM 713 N N . SER A 1 93 ? 5.336 9.870 -4.004 1.00 90.50 93 SER A N 1
ATOM 714 C CA . SER A 1 93 ? 4.824 8.548 -3.654 1.00 90.50 93 SER A CA 1
ATOM 715 C C . SER A 1 93 ? 5.901 7.775 -2.897 1.00 90.50 93 SER A C 1
ATOM 717 O O . SER A 1 93 ? 7.067 8.143 -2.931 1.00 90.50 93 SER A O 1
ATOM 719 N N . ASN A 1 94 ? 5.506 6.722 -2.188 1.00 93.38 94 ASN A N 1
ATOM 720 C CA . ASN A 1 94 ? 6.433 5.765 -1.594 1.00 93.38 94 ASN A CA 1
ATOM 721 C C . ASN A 1 94 ? 5.908 4.364 -1.877 1.00 93.38 94 ASN A C 1
ATOM 723 O O . ASN A 1 94 ? 4.727 4.100 -1.638 1.00 93.38 94 ASN A O 1
ATOM 727 N N . LEU A 1 95 ? 6.786 3.464 -2.309 1.00 96.19 95 LEU A N 1
ATOM 728 C CA . LEU A 1 95 ? 6.478 2.046 -2.409 1.00 96.19 95 LEU A CA 1
ATOM 72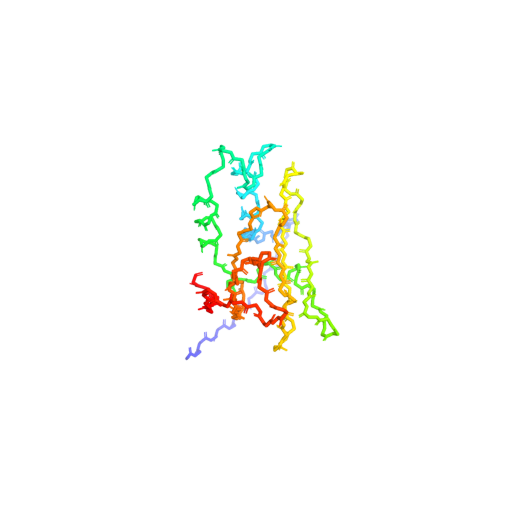9 C C . LEU A 1 95 ? 7.047 1.319 -1.192 1.00 96.19 95 LEU A C 1
ATOM 731 O O . LEU A 1 95 ? 8.240 1.406 -0.897 1.00 96.19 95 LEU A O 1
ATOM 735 N N . LEU A 1 96 ? 6.182 0.605 -0.476 1.00 97.44 96 LEU A N 1
ATOM 736 C CA . LEU A 1 96 ? 6.524 -0.091 0.761 1.00 97.44 96 LEU A CA 1
ATOM 737 C C . LEU A 1 96 ? 6.122 -1.567 0.684 1.00 97.44 96 LEU A C 1
ATOM 739 O O . LEU A 1 96 ? 5.067 -1.899 0.149 1.00 97.44 96 LEU A O 1
ATOM 743 N N . VAL A 1 97 ? 6.901 -2.430 1.335 1.00 98.12 97 VAL A N 1
ATOM 744 C CA . VAL A 1 97 ? 6.477 -3.780 1.732 1.00 98.12 97 VAL A CA 1
ATOM 745 C C . VAL A 1 97 ? 6.167 -3.768 3.223 1.00 98.12 97 VAL A C 1
ATOM 747 O O . VAL A 1 97 ? 7.023 -3.442 4.050 1.00 98.12 97 VAL A O 1
ATOM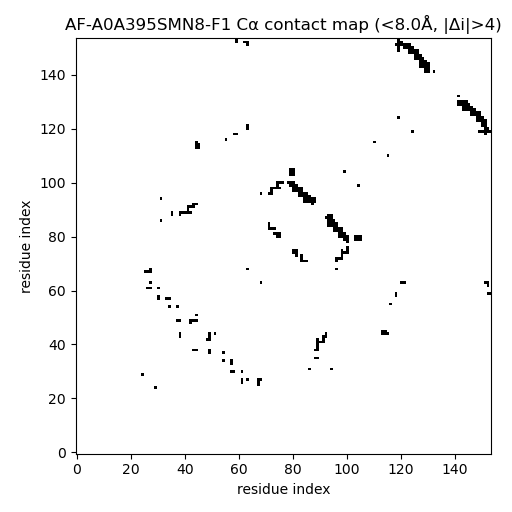 750 N N . LEU A 1 98 ? 4.935 -4.124 3.584 1.00 98.19 98 LEU A N 1
ATOM 751 C CA . LEU A 1 98 ? 4.522 -4.272 4.978 1.00 98.19 98 LEU A CA 1
ATOM 752 C C . LEU A 1 98 ? 4.559 -5.746 5.380 1.00 98.19 98 LEU A C 1
ATOM 754 O O . LEU A 1 98 ? 4.046 -6.599 4.658 1.00 98.19 98 LEU A O 1
ATOM 758 N N . VAL A 1 99 ? 5.137 -6.042 6.547 1.00 98.19 99 VAL A N 1
ATOM 759 C CA . VAL A 1 99 ? 5.141 -7.398 7.116 1.00 98.19 99 VAL A CA 1
ATOM 760 C C . VAL A 1 99 ? 4.317 -7.402 8.391 1.00 98.19 99 VAL A C 1
ATOM 762 O O . VAL A 1 99 ? 4.690 -6.770 9.379 1.00 98.19 99 VAL A O 1
ATOM 765 N N . TRP A 1 100 ? 3.196 -8.117 8.360 1.00 98.06 100 TRP A N 1
ATOM 766 C CA . TRP A 1 100 ? 2.250 -8.217 9.466 1.00 98.06 100 TRP A CA 1
ATOM 767 C C . TRP A 1 100 ? 2.603 -9.382 10.385 1.00 98.06 100 TRP A C 1
ATOM 769 O O . TRP A 1 100 ? 2.818 -10.507 9.931 1.00 98.06 100 TRP A O 1
ATOM 779 N N . SER A 1 101 ? 2.637 -9.124 11.691 1.00 96.62 101 SER A N 1
ATOM 780 C CA . SER A 1 101 ? 2.751 -10.192 12.682 1.00 96.62 101 SER A CA 1
ATOM 781 C C . SER A 1 101 ? 1.438 -10.984 12.736 1.00 96.62 101 SER A C 1
ATOM 783 O O . SER A 1 101 ? 0.373 -10.363 12.793 1.00 96.62 101 SER A O 1
ATOM 785 N N . PRO A 1 102 ? 1.473 -12.330 12.769 1.00 94.62 102 PRO A N 1
ATOM 786 C CA . PRO A 1 102 ? 0.260 -13.145 12.785 1.00 94.62 102 PRO A CA 1
ATOM 787 C C . PRO A 1 102 ? -0.721 -12.737 13.890 1.00 94.62 102 PRO A C 1
ATOM 789 O O . PRO A 1 102 ? -0.334 -12.581 15.049 1.00 94.62 102 PRO A O 1
ATOM 792 N N . GLY A 1 103 ? -1.993 -12.565 13.522 1.00 94.31 103 GLY A N 1
ATOM 793 C CA . GLY A 1 103 ? -3.072 -12.202 14.448 1.00 94.31 103 GLY A CA 1
ATOM 794 C C . GLY A 1 103 ? -3.050 -10.755 14.951 1.00 94.31 103 GLY A C 1
ATOM 795 O O . GLY A 1 103 ? -3.848 -10.415 15.822 1.00 94.31 103 GLY A O 1
ATOM 796 N N . LYS A 1 104 ? -2.158 -9.897 14.440 1.00 95.62 104 LYS A N 1
ATOM 797 C CA . LYS A 1 104 ? -2.122 -8.467 14.774 1.00 95.62 104 LYS A CA 1
ATOM 798 C C . LYS A 1 104 ? -2.682 -7.618 13.631 1.00 95.62 104 LYS A C 1
ATOM 800 O O . LYS A 1 104 ? -2.690 -8.036 12.479 1.00 95.62 104 LYS A O 1
ATOM 805 N N . GLY A 1 105 ? -3.112 -6.404 13.966 1.00 94.56 105 GLY A N 1
ATOM 806 C CA . GLY A 1 105 ? -3.611 -5.408 13.017 1.00 94.56 105 GLY A CA 1
ATOM 807 C C . GLY A 1 105 ? -3.076 -4.011 13.322 1.00 94.56 105 GLY A C 1
ATOM 808 O O . GLY A 1 105 ? -2.312 -3.810 14.272 1.00 94.56 105 GLY A O 1
ATOM 809 N N . SER A 1 106 ? -3.462 -3.038 12.502 1.00 95.94 106 SER A N 1
ATOM 810 C CA . SER A 1 106 ? -3.193 -1.627 12.766 1.00 95.94 106 SER A CA 1
ATOM 811 C C . SER A 1 106 ? -4.264 -1.034 13.685 1.00 95.94 106 SER A C 1
ATOM 813 O O . SER A 1 106 ? -5.393 -1.524 13.709 1.00 95.94 106 SER A O 1
ATOM 815 N N . PRO A 1 107 ? -3.967 0.076 14.378 1.00 95.62 107 PRO A N 1
ATOM 816 C CA . PRO A 1 107 ? -5.015 0.970 14.858 1.00 95.62 107 PRO A CA 1
AT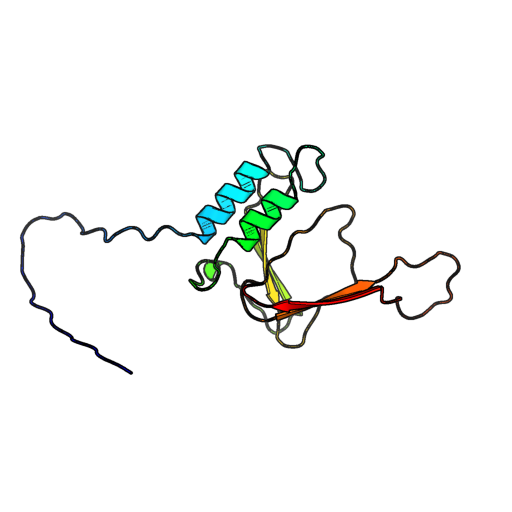OM 817 C C . PRO A 1 107 ? -5.897 1.456 13.696 1.00 95.62 107 PRO A C 1
ATOM 819 O O . PRO A 1 107 ? -5.464 1.450 12.539 1.00 95.62 107 PRO A O 1
ATOM 822 N N . ILE A 1 108 ? -7.105 1.928 14.004 1.00 95.44 108 ILE A N 1
ATOM 823 C CA . ILE A 1 108 ? -7.926 2.679 13.044 1.00 95.44 108 ILE A CA 1
ATOM 824 C C . ILE A 1 108 ? -7.177 3.975 12.704 1.00 95.44 108 ILE A C 1
ATOM 826 O O . ILE A 1 108 ? -6.726 4.680 13.606 1.00 95.44 108 ILE A O 1
ATOM 830 N N . HIS A 1 109 ? -7.010 4.267 11.416 1.00 94.69 109 HIS A N 1
ATOM 831 C CA . HIS A 1 109 ? -6.292 5.445 10.933 1.00 94.69 109 HIS A CA 1
ATOM 832 C C . HIS A 1 109 ? -6.847 5.907 9.584 1.00 94.69 109 HIS A C 1
ATOM 834 O O . HIS A 1 109 ? -7.490 5.134 8.873 1.00 94.69 109 HIS A O 1
ATOM 840 N N . ASP A 1 110 ? -6.593 7.169 9.242 1.00 93.19 110 ASP A N 1
ATOM 841 C CA . ASP A 1 110 ? -6.782 7.690 7.892 1.00 93.19 110 ASP A CA 1
ATOM 842 C C . ASP A 1 110 ? -5.433 7.791 7.156 1.00 93.19 110 ASP A C 1
ATOM 844 O O . ASP A 1 110 ? -4.374 7.452 7.692 1.00 93.19 110 ASP A O 1
ATOM 848 N N . HIS A 1 111 ? -5.472 8.257 5.908 1.00 88.12 111 HIS A N 1
ATOM 849 C CA . HIS A 1 111 ? -4.280 8.471 5.085 1.00 88.12 111 HIS A CA 1
ATOM 850 C C . HIS A 1 111 ? -3.945 9.960 4.893 1.00 88.12 111 HIS A C 1
ATOM 852 O O . HIS A 1 111 ? -3.213 10.305 3.970 1.00 88.12 111 HIS A O 1
ATOM 858 N N . GLY A 1 112 ? -4.478 10.868 5.722 1.00 79.75 112 GLY A N 1
ATOM 859 C CA . GLY A 1 112 ? -4.104 12.289 5.699 1.00 79.75 112 GLY A CA 1
ATOM 860 C C . GLY A 1 112 ? -4.225 12.982 4.331 1.00 79.75 112 GLY A C 1
ATOM 861 O O . GLY A 1 112 ? -3.384 13.814 3.999 1.00 79.75 112 GLY A O 1
ATOM 862 N N . LYS A 1 113 ? -5.265 12.646 3.548 1.00 77.31 113 LYS A N 1
ATOM 863 C CA . LYS A 1 113 ? -5.514 13.076 2.148 1.00 77.31 113 LYS A CA 1
ATOM 864 C C . LYS A 1 113 ? -4.638 12.420 1.069 1.00 77.31 113 LYS A C 1
ATOM 866 O O . LYS A 1 113 ? -4.742 12.812 -0.087 1.00 77.31 113 LYS A O 1
ATOM 871 N N . ALA A 1 114 ? -3.809 11.435 1.406 1.00 79.56 114 ALA A N 1
ATOM 872 C CA . ALA A 1 114 ? -3.140 10.598 0.414 1.00 79.56 114 ALA A CA 1
ATOM 873 C C . ALA A 1 114 ? -4.055 9.456 -0.057 1.00 79.56 114 ALA A C 1
ATOM 875 O O . ALA A 1 114 ? -4.872 8.941 0.710 1.00 79.56 114 ALA A O 1
ATOM 876 N N . HIS A 1 115 ? -3.879 9.030 -1.308 1.00 82.38 115 HIS A N 1
ATOM 877 C CA . HIS A 1 115 ? -4.421 7.762 -1.793 1.00 82.38 115 HIS A CA 1
ATOM 878 C C . HIS A 1 115 ? -3.444 6.623 -1.493 1.00 82.38 115 HIS A C 1
ATOM 880 O O . HIS A 1 115 ? -2.229 6.823 -1.448 1.00 82.38 115 HIS A O 1
ATOM 886 N N . CYS A 1 116 ? -3.991 5.429 -1.283 1.00 88.94 116 CYS A N 1
ATOM 887 C CA . CYS A 1 116 ? -3.240 4.208 -1.034 1.00 88.94 116 CYS A CA 1
ATOM 888 C C . CYS A 1 116 ? -3.712 3.138 -2.019 1.00 88.94 116 CYS A C 1
ATOM 890 O O . CYS A 1 116 ? -4.915 2.977 -2.217 1.00 88.94 116 CYS A O 1
ATOM 892 N N . LEU A 1 117 ? -2.760 2.419 -2.607 1.00 91.62 117 LEU A N 1
ATOM 893 C CA . LEU A 1 117 ? -2.995 1.197 -3.368 1.00 91.62 117 LEU A CA 1
ATOM 894 C C . LEU A 1 117 ? -2.285 0.059 -2.643 1.00 91.62 117 LEU A C 1
ATOM 896 O O . LEU A 1 117 ? -1.146 0.216 -2.198 1.00 91.62 117 LEU A O 1
ATOM 900 N N . MET A 1 118 ? -2.961 -1.079 -2.507 1.00 93.94 118 MET A N 1
ATOM 901 C CA . MET A 1 118 ? -2.427 -2.234 -1.795 1.00 93.94 118 MET A CA 1
ATOM 902 C C . MET A 1 118 ? -2.590 -3.514 -2.607 1.00 93.94 118 MET A C 1
ATOM 904 O O . MET A 1 118 ? -3.569 -3.685 -3.324 1.00 93.94 118 MET A O 1
ATOM 908 N N . LYS A 1 119 ? -1.632 -4.430 -2.447 1.00 95.12 119 LYS A N 1
ATOM 909 C CA . LYS A 1 119 ? -1.691 -5.800 -2.962 1.00 95.12 119 LYS A CA 1
ATOM 910 C C . LYS A 1 119 ? -1.207 -6.766 -1.893 1.00 95.12 119 LYS A C 1
ATOM 912 O O . LYS A 1 119 ? -0.177 -6.529 -1.256 1.00 95.12 119 LYS A O 1
ATOM 917 N N . ILE A 1 120 ? -1.899 -7.891 -1.751 1.00 96.81 120 ILE A N 1
ATOM 918 C CA . ILE A 1 120 ? -1.456 -8.986 -0.892 1.00 96.81 120 ILE A CA 1
ATOM 919 C C . ILE A 1 120 ? -0.387 -9.808 -1.613 1.00 96.81 120 ILE A C 1
ATOM 921 O O . ILE A 1 120 ? -0.660 -10.523 -2.573 1.00 96.81 120 ILE A O 1
ATOM 925 N N . LEU A 1 121 ? 0.856 -9.715 -1.134 1.00 96.50 121 LEU A N 1
ATOM 926 C CA . LEU A 1 121 ? 1.977 -10.486 -1.682 1.00 96.50 121 LEU A CA 1
ATOM 927 C C . LEU A 1 121 ? 1.982 -11.937 -1.182 1.00 96.50 121 LEU A C 1
ATOM 929 O O . LEU A 1 121 ? 2.363 -12.840 -1.927 1.00 96.50 121 LEU A O 1
ATOM 933 N N . ARG A 1 122 ? 1.560 -12.161 0.071 1.00 96.00 122 ARG A N 1
ATOM 934 C CA . ARG A 1 122 ? 1.462 -13.477 0.715 1.00 96.00 122 ARG A CA 1
ATOM 935 C C . ARG A 1 122 ? 0.539 -13.424 1.935 1.00 96.00 122 ARG A C 1
ATOM 937 O O . ARG A 1 122 ? 0.640 -12.493 2.730 1.00 96.00 122 ARG A O 1
ATOM 944 N N . GLY A 1 123 ? -0.249 -14.481 2.135 1.00 95.00 123 GLY A N 1
ATOM 945 C CA . GLY A 1 123 ? -1.189 -14.586 3.254 1.00 95.00 123 GLY A CA 1
ATOM 946 C C . GLY A 1 123 ? -2.489 -13.847 2.961 1.00 95.00 123 GLY A C 1
ATOM 947 O O . GLY A 1 123 ? -2.820 -13.660 1.793 1.00 95.00 123 GLY A O 1
ATOM 948 N N . ASP A 1 124 ? -3.177 -13.425 4.021 1.00 95.69 124 ASP A N 1
ATOM 949 C CA . ASP A 1 124 ? -4.479 -12.762 3.952 1.00 95.69 124 ASP A CA 1
ATOM 950 C C . ASP A 1 124 ? -4.487 -11.531 4.874 1.00 95.69 124 ASP A C 1
ATOM 952 O O . ASP A 1 124 ? -3.840 -11.538 5.929 1.00 95.69 124 ASP A O 1
ATOM 956 N N . LEU A 1 125 ? -5.244 -10.494 4.510 1.00 96.31 125 LEU A N 1
ATOM 957 C CA . LEU A 1 125 ? -5.473 -9.315 5.348 1.00 96.31 125 LEU A CA 1
ATOM 958 C C . LEU A 1 125 ? -6.940 -8.891 5.288 1.00 96.31 125 LEU A C 1
ATOM 960 O O . LEU A 1 125 ? -7.525 -8.823 4.211 1.00 96.31 125 LEU A O 1
ATOM 964 N N . THR A 1 126 ? -7.522 -8.575 6.443 1.00 97.25 126 THR A N 1
ATOM 965 C CA . THR A 1 126 ? -8.876 -8.019 6.530 1.00 97.25 126 THR A CA 1
ATOM 966 C C . THR A 1 126 ? -8.811 -6.504 6.659 1.00 97.25 126 THR A C 1
ATOM 968 O O . THR A 1 126 ? -8.203 -5.982 7.593 1.00 97.25 126 THR A O 1
ATOM 971 N N . GLU A 1 127 ? -9.449 -5.802 5.729 1.00 96.69 127 GLU A N 1
ATOM 972 C CA . GLU A 1 127 ? -9.723 -4.373 5.819 1.00 96.69 127 GLU A CA 1
ATOM 973 C C . GLU A 1 127 ? -11.109 -4.170 6.424 1.00 96.69 127 GLU A C 1
ATOM 975 O O . GLU A 1 127 ? -12.110 -4.618 5.867 1.00 96.69 127 GLU A O 1
ATOM 980 N N . THR A 1 128 ? -11.174 -3.431 7.527 1.00 97.38 128 THR A N 1
ATOM 981 C CA . THR A 1 128 ? -12.434 -2.935 8.083 1.00 97.38 128 THR A CA 1
ATOM 982 C C . THR A 1 128 ? -12.480 -1.424 7.877 1.00 97.38 128 THR A C 1
ATOM 984 O O . THR A 1 128 ? -11.655 -0.685 8.419 1.00 97.38 128 THR A O 1
ATOM 987 N N . ARG A 1 129 ? -13.436 -0.944 7.078 1.00 96.69 129 ARG A N 1
ATOM 988 C CA . ARG A 1 129 ? -13.640 0.482 6.798 1.00 96.69 129 ARG A CA 1
ATOM 989 C C . ARG A 1 129 ? -14.652 1.057 7.773 1.00 96.69 129 ARG A C 1
ATOM 991 O O . ARG A 1 129 ? -15.716 0.477 7.975 1.00 96.69 129 ARG A O 1
ATOM 998 N N . TYR A 1 130 ? -14.348 2.226 8.322 1.00 95.94 130 TYR A N 1
ATOM 999 C CA . TYR A 1 130 ? -15.180 2.914 9.308 1.00 95.94 130 TYR A CA 1
ATOM 1000 C C . TYR A 1 130 ? -15.674 4.258 8.772 1.00 95.94 130 TYR A C 1
ATOM 1002 O O . TYR A 1 130 ? -15.016 4.883 7.939 1.00 95.94 130 TYR A O 1
ATOM 1010 N N . ALA A 1 131 ? -16.831 4.709 9.252 1.00 93.88 131 ALA A N 1
ATOM 1011 C CA . ALA A 1 131 ? -17.315 6.060 8.996 1.00 93.88 131 ALA A CA 1
ATOM 1012 C C . ALA A 1 131 ? -16.486 7.081 9.776 1.00 93.88 131 ALA A C 1
ATOM 1014 O O . ALA A 1 131 ? -16.042 6.797 10.888 1.00 93.88 131 ALA A O 1
ATOM 1015 N N . PHE A 1 132 ? -16.311 8.279 9.212 1.00 91.38 132 PHE A N 1
ATOM 1016 C CA . PHE A 1 132 ? -15.775 9.395 9.986 1.00 91.38 132 PHE A CA 1
ATOM 1017 C C . PHE A 1 132 ? -16.708 9.704 11.168 1.00 91.38 132 PHE A C 1
ATOM 1019 O O . PHE A 1 132 ? -17.929 9.623 11.006 1.00 91.38 132 PHE A O 1
ATOM 1026 N N . PRO A 1 133 ? -16.157 10.057 12.342 1.00 88.44 133 PRO A N 1
ATOM 1027 C CA . PRO A 1 133 ? -16.972 10.454 13.479 1.00 88.44 133 PRO A CA 1
ATOM 1028 C C . PRO A 1 133 ? -17.694 11.768 13.158 1.00 88.44 133 PRO A C 1
ATOM 1030 O O . PRO A 1 133 ? -17.100 12.704 12.619 1.00 88.44 133 PRO A O 1
ATOM 1033 N N . GLU A 1 134 ? -18.981 11.845 13.484 1.00 85.25 134 GLU A N 1
ATOM 1034 C CA . GLU A 1 134 ? -19.775 13.066 13.321 1.00 85.25 134 GLU A CA 1
ATOM 1035 C C . GLU A 1 134 ? -19.741 13.879 14.622 1.00 85.25 134 GLU A C 1
ATOM 1037 O O . GLU A 1 134 ? -19.808 13.318 15.713 1.00 85.25 134 GLU A O 1
ATOM 1042 N N . GLY A 1 135 ? -19.675 15.211 14.521 1.00 72.69 135 GLY A N 1
ATOM 1043 C CA . GLY A 1 135 ? -19.423 16.104 15.666 1.00 72.69 135 GLY A CA 1
ATOM 1044 C C . GLY A 1 135 ? -20.475 16.107 16.786 1.00 72.69 135 GLY A C 1
ATOM 1045 O O . GLY A 1 135 ? -20.238 16.722 17.820 1.00 72.69 135 GLY A O 1
ATOM 1046 N N . ASN A 1 136 ? -21.606 15.422 16.601 1.00 74.06 136 ASN A N 1
ATOM 1047 C CA . ASN A 1 136 ? -22.696 15.342 17.577 1.00 74.06 136 ASN A CA 1
ATOM 1048 C C . ASN A 1 136 ? -22.897 13.921 18.138 1.00 74.06 136 ASN A C 1
ATOM 1050 O O . ASN A 1 136 ? -23.904 13.674 18.800 1.00 74.06 136 ASN A O 1
ATOM 1054 N N . GLN A 1 137 ? -22.006 12.971 17.835 1.00 69.75 137 GLN A N 1
ATOM 1055 C CA . GLN A 1 137 ? -22.102 11.610 18.365 1.00 69.75 137 GLN A CA 1
ATOM 1056 C C . GLN A 1 137 ? -21.537 11.551 19.789 1.00 69.75 137 GLN A C 1
ATOM 1058 O O . GLN A 1 137 ? -20.491 12.133 20.076 1.00 69.75 137 GLN A O 1
ATOM 1063 N N . GLU A 1 138 ? -22.241 10.852 20.682 1.00 76.44 138 GLU A N 1
ATOM 1064 C CA . GLU A 1 138 ? -21.713 10.505 22.004 1.00 76.44 138 GLU A CA 1
ATOM 1065 C C . GLU A 1 138 ? -20.456 9.634 21.857 1.00 76.44 138 GLU A C 1
ATOM 1067 O O . GLU A 1 138 ? -20.307 8.904 20.873 1.00 76.44 138 GLU A O 1
ATOM 1072 N N . GLU A 1 139 ? -19.545 9.706 22.832 1.00 82.06 139 GLU A N 1
ATOM 1073 C CA . GLU A 1 139 ? -18.354 8.853 22.847 1.00 82.06 139 GLU A CA 1
ATOM 1074 C C . GLU A 1 139 ? -18.757 7.373 22.748 1.00 82.06 139 GLU A C 1
ATOM 1076 O O . GLU A 1 139 ? -19.541 6.861 23.548 1.00 82.06 139 GLU A O 1
ATOM 1081 N N . GLY A 1 140 ? -18.221 6.675 21.748 1.00 85.44 140 GLY A N 1
ATOM 1082 C CA . GLY A 1 140 ? -18.621 5.309 21.440 1.00 85.44 140 GLY A CA 1
ATOM 1083 C C . GLY A 1 140 ? -17.719 4.640 20.403 1.00 85.44 140 GLY A C 1
ATOM 1084 O O . GLY A 1 140 ? -16.777 5.255 19.895 1.00 85.44 140 GLY A O 1
ATOM 1085 N N . PRO A 1 141 ? -17.965 3.354 20.097 1.00 90.81 141 PRO A N 1
ATOM 1086 C CA . PRO A 1 141 ? -17.198 2.631 19.092 1.00 90.81 141 PRO A CA 1
ATOM 1087 C C . PRO A 1 141 ? -17.418 3.214 17.690 1.00 90.81 141 PRO A C 1
ATOM 1089 O O . PRO A 1 141 ? -18.519 3.632 17.333 1.00 90.81 141 PRO A O 1
ATOM 1092 N N . MET A 1 142 ? -16.370 3.176 16.866 1.00 93.06 142 MET A N 1
ATOM 1093 C CA . MET A 1 142 ? -16.434 3.602 15.466 1.00 93.06 142 MET A CA 1
ATOM 1094 C C . MET A 1 142 ? -17.429 2.744 14.673 1.00 93.06 142 MET A C 1
ATOM 1096 O O . MET A 1 142 ? -17.432 1.515 14.770 1.00 93.06 142 MET A O 1
ATOM 1100 N N . LYS A 1 143 ? -18.246 3.384 13.831 1.00 93.75 143 LYS A N 1
ATOM 1101 C CA . LYS A 1 143 ? -19.225 2.694 12.981 1.00 93.75 143 LYS A CA 1
ATOM 1102 C C . LYS A 1 143 ? -18.538 2.011 11.796 1.00 93.75 143 LYS A C 1
ATOM 1104 O O . LYS A 1 143 ? -17.977 2.693 10.940 1.00 93.75 143 LYS A O 1
ATOM 1109 N N . VAL A 1 144 ? -18.636 0.685 11.713 1.00 96.81 144 VAL A N 1
ATOM 1110 C CA . VAL A 1 144 ? -18.174 -0.099 10.554 1.00 96.81 144 VAL A CA 1
ATOM 1111 C C . VAL A 1 144 ? -19.075 0.174 9.343 1.00 96.81 144 VAL A C 1
ATOM 1113 O O . VAL A 1 144 ? -20.301 0.144 9.449 1.00 96.81 144 VAL A O 1
ATOM 1116 N N . ILE A 1 145 ? -18.459 0.448 8.195 1.00 97.31 145 ILE A N 1
ATOM 1117 C CA . ILE A 1 145 ? -19.106 0.598 6.883 1.00 97.31 145 ILE A CA 1
ATOM 1118 C C . ILE A 1 145 ? -18.980 -0.694 6.077 1.00 97.31 145 ILE A C 1
ATOM 1120 O O . ILE A 1 145 ? -19.946 -1.117 5.450 1.00 97.31 145 ILE A O 1
ATOM 1124 N N . ALA A 1 146 ? -17.790 -1.293 6.063 1.00 97.44 146 ALA A N 1
ATOM 1125 C CA . ALA A 1 146 ? -17.498 -2.483 5.276 1.00 97.44 146 ALA A CA 1
ATOM 1126 C C . ALA A 1 146 ? -16.375 -3.292 5.922 1.00 97.44 146 ALA A C 1
ATOM 1128 O O . ALA A 1 146 ? -15.526 -2.734 6.617 1.00 97.44 146 ALA A O 1
ATOM 1129 N N . GLU A 1 147 ? -16.362 -4.590 5.651 1.00 97.88 147 GLU A N 1
ATOM 1130 C CA . GLU A 1 147 ? -15.284 -5.494 6.022 1.00 97.88 147 GLU A CA 1
ATOM 1131 C C . GLU A 1 147 ? -15.015 -6.450 4.860 1.00 97.88 147 GLU A C 1
ATOM 1133 O O . GLU A 1 147 ? -15.937 -7.103 4.370 1.00 97.88 147 GLU A O 1
ATOM 1138 N N . THR A 1 148 ? -13.760 -6.510 4.420 1.00 96.94 148 THR A N 1
ATOM 1139 C CA . THR A 1 148 ? -13.331 -7.318 3.276 1.00 96.94 148 THR A CA 1
ATOM 1140 C C . THR A 1 148 ? -12.017 -8.009 3.610 1.00 96.94 148 THR A C 1
ATOM 1142 O O . THR A 1 148 ? -11.070 -7.361 4.051 1.00 96.94 148 THR A O 1
ATOM 1145 N N . THR A 1 149 ? -11.930 -9.318 3.379 1.00 96.81 149 THR A N 1
ATOM 1146 C CA . THR A 1 149 ? -10.665 -10.060 3.461 1.00 96.81 149 THR A CA 1
ATOM 1147 C C . THR A 1 149 ? -10.079 -10.227 2.069 1.00 96.81 149 THR A C 1
ATOM 1149 O O . THR A 1 149 ? -10.722 -10.816 1.208 1.00 96.81 149 THR A O 1
ATOM 1152 N N . TYR A 1 150 ? -8.850 -9.753 1.885 1.00 95.06 150 TYR A N 1
ATOM 1153 C CA . TYR A 1 150 ? -8.075 -9.883 0.656 1.00 95.06 150 TYR A CA 1
ATOM 1154 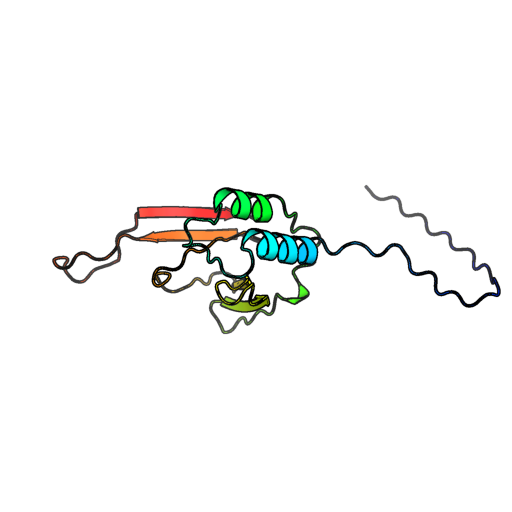C C . TYR A 1 150 ? -7.066 -11.019 0.798 1.00 95.06 150 TYR A C 1
ATOM 1156 O O . TYR A 1 150 ? -6.434 -11.160 1.854 1.00 95.06 150 TYR A O 1
ATOM 1164 N N . LYS A 1 151 ? -6.890 -11.806 -0.264 1.00 93.94 151 LYS A N 1
ATOM 1165 C CA . LYS A 1 151 ? -5.985 -12.962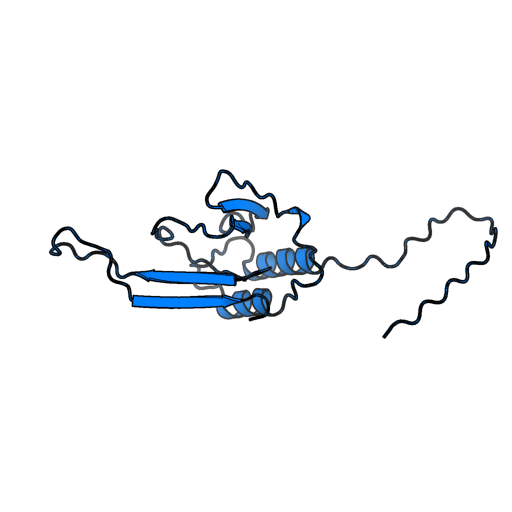 -0.293 1.00 93.94 151 LYS A CA 1
ATOM 1166 C C . LYS A 1 151 ? -4.887 -12.781 -1.333 1.00 93.94 151 LYS A C 1
ATOM 1168 O O . LYS A 1 151 ? -5.008 -12.000 -2.271 1.00 93.94 151 LYS A O 1
ATOM 1173 N N . SER A 1 152 ? -3.786 -13.512 -1.182 1.00 86.88 152 SER A N 1
ATOM 1174 C CA . SER A 1 152 ? -2.739 -13.525 -2.208 1.00 86.88 152 SER A CA 1
ATOM 1175 C C . SER A 1 152 ? -3.250 -14.126 -3.521 1.00 86.88 152 SER A C 1
ATOM 1177 O O . SER A 1 152 ? -3.722 -15.264 -3.518 1.00 86.88 152 SER A O 1
ATOM 1179 N N . GLY A 1 153 ? -3.066 -13.408 -4.630 1.00 68.56 153 GLY A N 1
ATOM 1180 C CA . GLY A 1 153 ? -3.470 -13.853 -5.969 1.00 68.56 153 GLY A CA 1
ATOM 1181 C C . GLY A 1 153 ? -4.866 -13.396 -6.403 1.00 68.56 153 GLY A C 1
ATOM 1182 O O . GLY A 1 153 ? -5.293 -13.781 -7.490 1.00 68.56 153 GLY A O 1
ATOM 1183 N N . GLU A 1 154 ? -5.536 -12.592 -5.573 1.00 58.38 154 GLU A N 1
ATOM 1184 C CA . GLU A 1 154 ? -6.729 -11.806 -5.919 1.00 58.38 154 GLU A CA 1
ATOM 1185 C C . GLU A 1 154 ? -6.360 -10.367 -6.303 1.00 58.38 154 GLU A C 1
ATOM 1187 O O . GLU A 1 154 ? -5.284 -9.878 -5.863 1.00 58.38 154 GLU A O 1
#

Nearest PDB structures (foldseek):
  5d80-assembly2_g  TM=2.001E-01  e=1.903E+00  Saccharomyces cerevisiae S288C
  5d80-assembly1_G  TM=2.014E-01  e=2.452E+00  Saccharomyces cerevisiae S288C

Radius of gyration: 21.84 Å; Cα contacts (8 Å, |Δi|>4): 167; chains: 1; bounding box: 63×54×45 Å

pLDDT: mean 84.54, std 18.74, range [28.84, 98.25]

InterPro domains:
  IPR010300 Cysteine dioxygenase type I [PF05995] (47-139)
  IPR010300 Cysteine dioxygenase type I [PTHR12918] (26-153)
  IPR011051 RmlC-like cupin domain superfamily [SSF51182] (26-154)
  IPR014710 RmlC-like jelly roll fold [G3DSA:2.60.120.10] (22-154)

Organism: NCBI:txid694270

Solvent-accessible surface area (backbone atoms only — not comparable to full-atom values): 10341 Å² total; per-residue (Å²): 140,87,86,86,81,89,84,84,78,92,74,94,72,97,66,99,65,84,82,75,65,83,80,74,78,58,64,52,60,50,47,56,51,52,52,36,60,69,35,40,80,72,45,28,81,76,35,92,88,44,63,63,66,60,53,47,49,57,59,61,72,53,77,50,85,81,48,72,64,53,89,44,60,66,66,47,81,93,42,44,53,33,82,28,80,74,43,58,63,50,78,51,47,73,44,68,42,72,30,71,25,90,99,48,65,76,78,93,78,83,60,88,88,55,65,86,87,87,79,52,65,71,62,72,51,74,51,72,42,63,54,81,86,59,99,83,64,75,95,73,84,79,50,77,74,48,74,47,75,47,43,48,88,105

Foldseek 3Di:
DDDDDDDDDDDDDDDPDPPPDPPPDLLVVVLVVVLLVQCPQDRAPPDPSHDPVVNLVSQLPDQLPVVSVVVQQDFDQVDQKDWGWDDCRNVRDTDTDIHGHPPHDDDDDDPPPGDDDDADSAAKDKDWDFDDDDPPDDDDDTHTPDIDMHHHND

Sequence (154 aa):
MAIGIFSNPAIISHNGIPNVGPCQRDRFEELVVRLKDALGPSSGLTSEDVDVDYLQQLMEGYDSSDNQWSRYAFGDSSRGYTRNLVDEGNGKSNLLVLVWSPGKGSPIHDHGKAHCLMKILRGDLTETRYAFPEGNQEEGPMKVIAETTYKSGE

Mean predicted aligned error: 9.94 Å

Secondary structure (DSSP, 8-state):
--------------------------HHHHHHHHHHHHHTTT--TTSTT--HHHHHHHHHH--GGG-GGGGG----TTSSEEEEEEE-TTTT--EEEEEEPTT--PPS---TT-------SSSEEEEEEEPPPPTTPPS-PPPEEEEEEEETT-